Protein AF-A0A5K1K8L3-F1 (afdb_monomer_lite)

Secondary structure (DSSP, 8-state):
------SHHHHHHHHHTTHHHHSGGGGSPPPTT-EEEEEEE--TT-SS-EEEEEEE-TTT--S-EEE-BTTBSSEEHHHHHHHHGGG---SHHHHHHHTT-SSTTTGGGG--

Sequence (112 aa):
MLNEISYKPFISFFNVTQAAASQPLLGGIVDYASAVAIELHSSRNASEPTVNVRFKNGTTDRTFHDVQIFGQRSLPLSQFISELAPIAVNSTQQWCTVCNQMSLRGCSVFQQ

Structure (mmCIF, N/CA/C/O backbone):
data_AF-A0A5K1K8L3-F1
#
_entry.id   AF-A0A5K1K8L3-F1
#
loop_
_atom_site.group_PDB
_atom_site.id
_atom_site.type_symbol
_atom_site.label_atom_id
_atom_site.label_alt_id
_atom_site.label_comp_id
_atom_site.label_asym_id
_atom_site.label_entity_id
_atom_site.label_seq_id
_atom_site.pdbx_PDB_ins_code
_atom_site.Cartn_x
_atom_site.Cartn_y
_atom_site.Cartn_z
_atom_site.occupancy
_atom_site.B_iso_or_equiv
_atom_site.auth_seq_id
_atom_site.auth_comp_id
_atom_site.auth_asym_id
_atom_site.auth_atom_id
_atom_site.pdbx_PDB_model_num
ATOM 1 N N . MET A 1 1 ? 4.769 17.510 -8.383 1.00 32.47 1 MET A N 1
ATOM 2 C CA . MET A 1 1 ? 5.912 16.593 -8.566 1.00 32.47 1 MET A CA 1
ATOM 3 C C . MET A 1 1 ? 5.340 15.200 -8.786 1.00 32.47 1 MET A C 1
ATOM 5 O O . MET A 1 1 ? 4.921 14.572 -7.825 1.00 32.47 1 MET A O 1
ATOM 9 N N . LEU A 1 2 ? 5.212 14.766 -10.042 1.00 36.53 2 LEU A N 1
ATOM 10 C CA . LEU A 1 2 ? 4.966 13.358 -10.362 1.00 36.53 2 LEU A CA 1
ATOM 11 C C . LEU A 1 2 ? 6.334 12.680 -10.290 1.00 36.53 2 LEU A C 1
ATOM 13 O O . LEU A 1 2 ? 7.114 12.774 -11.230 1.00 36.53 2 LEU A O 1
ATOM 17 N N . ASN A 1 3 ? 6.673 12.096 -9.142 1.00 48.81 3 ASN A N 1
ATOM 18 C CA . ASN A 1 3 ? 7.764 11.130 -9.118 1.00 48.81 3 ASN A CA 1
ATOM 19 C C . ASN A 1 3 ? 7.253 9.923 -9.903 1.00 48.81 3 ASN A C 1
ATOM 21 O O . ASN A 1 3 ? 6.235 9.354 -9.514 1.00 48.81 3 ASN A O 1
ATOM 25 N N . GLU A 1 4 ? 7.895 9.573 -11.017 1.00 51.06 4 GLU A N 1
ATOM 26 C CA . GLU A 1 4 ? 7.635 8.309 -11.705 1.00 51.06 4 GLU A CA 1
ATOM 27 C C . GLU A 1 4 ? 7.924 7.180 -10.715 1.00 51.06 4 GLU A C 1
ATOM 29 O O . GLU A 1 4 ? 9.071 6.810 -10.454 1.00 51.06 4 GLU A O 1
ATOM 34 N N . ILE A 1 5 ? 6.870 6.691 -10.066 1.00 58.88 5 ILE A N 1
ATOM 35 C CA . ILE A 1 5 ? 6.981 5.591 -9.128 1.00 58.88 5 ILE A CA 1
ATOM 36 C C . ILE A 1 5 ? 7.281 4.367 -9.988 1.00 58.88 5 ILE A C 1
ATOM 38 O O . ILE A 1 5 ? 6.470 3.958 -10.816 1.00 58.88 5 ILE A O 1
ATOM 42 N N . SER A 1 6 ? 8.478 3.802 -9.817 1.00 74.56 6 SER A N 1
ATOM 43 C CA . SER A 1 6 ? 8.807 2.473 -10.336 1.00 74.56 6 SER A CA 1
ATOM 44 C C . SER A 1 6 ? 7.691 1.482 -9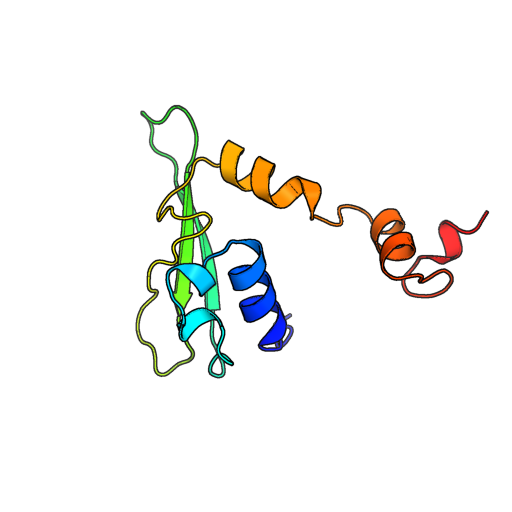.960 1.00 74.56 6 SER A C 1
ATOM 46 O O . SER A 1 6 ? 6.998 1.668 -8.968 1.00 74.56 6 SER A O 1
ATOM 48 N N . TYR A 1 7 ? 7.529 0.377 -10.684 1.00 86.94 7 TYR A N 1
ATOM 49 C CA . TYR A 1 7 ? 6.556 -0.664 -10.316 1.00 86.94 7 TYR A CA 1
ATOM 50 C C . TYR A 1 7 ? 6.788 -1.247 -8.900 1.00 86.94 7 TYR A C 1
ATOM 52 O O . TYR A 1 7 ? 5.891 -1.841 -8.310 1.00 86.94 7 TYR A O 1
ATOM 60 N N . LYS A 1 8 ? 7.993 -1.072 -8.338 1.00 90.56 8 LYS A N 1
ATOM 61 C CA . LYS A 1 8 ? 8.429 -1.662 -7.063 1.00 90.56 8 LYS A CA 1
ATOM 62 C C . LYS A 1 8 ? 7.512 -1.314 -5.878 1.00 90.56 8 LYS A C 1
ATOM 64 O O . LYS A 1 8 ? 7.062 -2.254 -5.236 1.00 90.56 8 LYS A O 1
ATOM 69 N N . PRO A 1 9 ? 7.173 -0.041 -5.586 1.00 91.75 9 PRO A N 1
ATOM 70 C CA . PRO A 1 9 ? 6.193 0.289 -4.550 1.00 91.75 9 PRO A CA 1
ATOM 71 C C . PRO A 1 9 ? 4.846 -0.426 -4.650 1.00 91.75 9 PRO A C 1
ATOM 73 O O . PRO A 1 9 ? 4.315 -0.792 -3.608 1.00 91.75 9 PRO A O 1
ATOM 76 N N . PHE A 1 10 ? 4.322 -0.683 -5.854 1.00 93.31 10 PHE A N 1
ATOM 77 C CA . PHE A 1 10 ? 3.088 -1.461 -6.014 1.00 93.31 10 PHE A CA 1
ATOM 78 C C . PHE A 1 10 ? 3.283 -2.891 -5.507 1.00 93.31 10 PHE A C 1
ATOM 80 O O . PHE A 1 10 ? 2.574 -3.323 -4.603 1.00 93.31 10 PHE A O 1
ATOM 87 N N . ILE A 1 11 ? 4.302 -3.588 -6.022 1.00 92.31 11 ILE A N 1
ATOM 88 C CA . ILE A 1 11 ? 4.617 -4.970 -5.628 1.00 92.31 11 ILE A CA 1
ATOM 89 C C . ILE A 1 11 ? 4.905 -5.053 -4.125 1.00 92.31 11 ILE A C 1
ATOM 91 O O . ILE A 1 11 ? 4.359 -5.913 -3.437 1.00 92.31 11 ILE A O 1
ATOM 95 N N . SER A 1 12 ? 5.727 -4.142 -3.595 1.00 93.38 12 SER A N 1
ATOM 96 C CA . SER A 1 12 ? 6.042 -4.091 -2.167 1.00 93.38 12 SER A CA 1
ATOM 97 C C . SER A 1 12 ? 4.784 -3.904 -1.327 1.00 93.38 12 SER A C 1
ATOM 99 O O . SER A 1 12 ? 4.579 -4.662 -0.383 1.00 93.38 12 SER A O 1
ATOM 101 N N . PHE A 1 13 ? 3.927 -2.941 -1.680 1.00 95.25 13 PHE A N 1
ATOM 102 C CA . PHE A 1 13 ? 2.683 -2.677 -0.961 1.00 95.25 13 PHE A CA 1
ATOM 103 C C . PHE A 1 13 ? 1.733 -3.882 -1.002 1.00 95.25 13 PHE A C 1
ATOM 105 O O . PHE A 1 13 ? 1.235 -4.307 0.040 1.00 95.25 13 PHE A O 1
ATOM 112 N N . PHE A 1 14 ? 1.521 -4.486 -2.174 1.00 96.25 14 PHE A N 1
ATOM 113 C CA . PHE A 1 14 ? 0.648 -5.654 -2.314 1.00 96.25 14 PHE A CA 1
ATOM 114 C C . PHE A 1 14 ? 1.186 -6.898 -1.604 1.00 96.25 14 PHE A C 1
ATOM 116 O O . PHE A 1 14 ? 0.399 -7.736 -1.167 1.00 96.25 14 PHE A O 1
ATOM 123 N N . ASN A 1 15 ? 2.504 -7.016 -1.452 1.00 94.81 15 ASN A N 1
ATOM 124 C CA . ASN A 1 15 ? 3.106 -8.108 -0.700 1.00 94.81 15 ASN A CA 1
ATOM 125 C C . ASN A 1 15 ? 2.945 -7.913 0.816 1.00 94.81 15 ASN A C 1
ATOM 127 O O . ASN A 1 15 ? 2.448 -8.808 1.495 1.00 94.81 15 ASN A O 1
ATOM 131 N N . VAL A 1 16 ? 3.292 -6.736 1.356 1.00 95.31 16 VAL A N 1
ATOM 132 C CA . VAL A 1 16 ? 3.187 -6.488 2.812 1.00 95.31 16 VAL A CA 1
ATOM 133 C C . VAL A 1 16 ? 1.741 -6.474 3.307 1.00 95.31 16 VAL A C 1
ATOM 135 O O . VAL A 1 16 ? 1.481 -6.834 4.448 1.00 95.31 16 VAL A O 1
ATOM 138 N N . THR A 1 17 ? 0.791 -6.117 2.440 1.00 96.62 17 THR A N 1
ATOM 139 C CA . THR A 1 17 ? -0.649 -6.177 2.738 1.00 96.62 17 THR A CA 1
ATOM 140 C C . THR A 1 17 ? -1.281 -7.540 2.455 1.00 96.62 17 THR A C 1
ATOM 142 O O . THR A 1 17 ? -2.490 -7.698 2.608 1.00 96.62 17 THR A O 1
ATOM 145 N N . GLN A 1 18 ? -0.493 -8.528 2.014 1.00 95.62 18 GLN A N 1
ATOM 146 C CA . GLN A 1 18 ? -0.957 -9.857 1.593 1.00 95.62 18 GLN A CA 1
ATOM 147 C C . GLN A 1 18 ? -1.993 -9.842 0.450 1.00 95.62 18 GLN A C 1
ATOM 149 O O . GLN A 1 18 ? -2.628 -10.857 0.159 1.00 95.62 18 GLN A O 1
ATOM 154 N N . ALA A 1 19 ? -2.146 -8.721 -0.255 1.00 96.06 19 ALA A N 1
ATOM 155 C CA . ALA A 1 19 ? -3.072 -8.604 -1.373 1.00 96.06 19 ALA A CA 1
ATOM 156 C C . ALA A 1 19 ? -2.712 -9.558 -2.516 1.00 96.06 19 ALA A C 1
ATOM 158 O O . ALA A 1 19 ? -3.586 -10.223 -3.072 1.00 96.06 19 ALA A O 1
ATOM 159 N N . ALA A 1 20 ? -1.417 -9.713 -2.806 1.00 93.81 20 ALA A N 1
ATOM 160 C CA . ALA A 1 20 ? -0.944 -10.645 -3.828 1.00 93.81 20 ALA A CA 1
ATOM 161 C C . ALA A 1 20 ? -1.247 -12.122 -3.496 1.00 93.81 20 ALA A C 1
ATOM 163 O O . ALA A 1 20 ? -1.311 -12.942 -4.408 1.00 93.81 20 ALA A O 1
ATOM 164 N N . ALA A 1 21 ? -1.484 -12.471 -2.224 1.00 90.56 21 ALA A N 1
ATOM 165 C CA . ALA A 1 21 ? -1.854 -13.834 -1.838 1.00 90.56 21 ALA A CA 1
ATOM 166 C C . ALA A 1 21 ? -3.292 -14.186 -2.258 1.00 90.56 21 ALA A C 1
ATOM 168 O O . ALA A 1 21 ? -3.557 -15.310 -2.678 1.00 90.56 21 ALA A O 1
ATOM 169 N N . SER A 1 22 ? -4.214 -13.220 -2.176 1.00 87.12 22 SER A N 1
ATOM 170 C CA . SER A 1 22 ? -5.620 -13.403 -2.573 1.00 87.12 22 SER A CA 1
ATOM 171 C C . SER A 1 22 ? -5.897 -13.016 -4.031 1.00 87.12 22 SER A C 1
ATOM 173 O O . SER A 1 22 ? -6.847 -13.513 -4.636 1.00 87.12 22 SER A O 1
ATOM 175 N N . GLN A 1 23 ? -5.061 -12.152 -4.615 1.00 91.38 23 GLN A N 1
ATOM 176 C CA . GLN A 1 23 ? -5.172 -11.650 -5.986 1.00 91.38 23 GLN A CA 1
ATOM 177 C C . GLN A 1 23 ? -3.807 -11.766 -6.696 1.00 91.38 23 GLN A C 1
ATOM 179 O O . GLN A 1 23 ? -3.088 -10.770 -6.806 1.00 91.38 23 GLN A O 1
ATOM 184 N N . PRO A 1 24 ? -3.435 -12.957 -7.213 1.00 89.00 24 PRO A N 1
ATOM 185 C CA . PRO A 1 24 ? -2.074 -13.251 -7.689 1.00 89.00 24 PRO A CA 1
ATOM 186 C C . PRO A 1 24 ? -1.521 -12.305 -8.762 1.00 89.00 24 PRO A C 1
ATOM 188 O O . PRO A 1 24 ? -0.316 -12.073 -8.821 1.00 89.00 24 PRO A O 1
ATOM 191 N N . LEU A 1 25 ? -2.389 -11.710 -9.589 1.00 89.75 25 LEU A N 1
ATOM 192 C CA . LEU A 1 25 ? -1.984 -10.748 -10.622 1.00 89.75 25 LEU A CA 1
ATOM 193 C C . LEU A 1 25 ? -1.346 -9.472 -10.043 1.00 89.75 25 LEU A C 1
ATOM 195 O O . LEU A 1 25 ? -0.563 -8.824 -10.733 1.00 89.75 25 LEU A O 1
ATOM 199 N N . LEU A 1 26 ? -1.611 -9.140 -8.775 1.00 92.06 26 LEU A N 1
ATOM 200 C CA . LEU A 1 26 ? -0.993 -7.998 -8.091 1.00 92.06 26 LEU A CA 1
ATOM 201 C C . LEU A 1 26 ? 0.508 -8.197 -7.813 1.00 92.06 26 LEU A C 1
ATOM 203 O O . LEU A 1 26 ? 1.200 -7.234 -7.499 1.00 92.06 26 LEU A O 1
ATOM 207 N N . GLY A 1 27 ? 1.038 -9.417 -7.947 1.00 90.19 27 GLY A N 1
ATOM 208 C CA . GLY A 1 27 ? 2.482 -9.674 -7.876 1.00 90.19 27 GLY A CA 1
ATOM 209 C C . GLY A 1 27 ? 3.254 -9.310 -9.154 1.00 90.19 27 GLY A C 1
ATOM 210 O O . GLY A 1 27 ? 4.481 -9.405 -9.170 1.00 90.19 27 GLY A O 1
ATOM 211 N N . GLY A 1 28 ? 2.555 -8.935 -10.230 1.00 90.62 28 GLY A N 1
ATOM 212 C CA . GLY A 1 28 ? 3.149 -8.614 -11.527 1.00 90.62 28 GLY A CA 1
ATOM 213 C C . GLY A 1 28 ? 3.730 -7.200 -11.630 1.00 90.62 28 GLY A C 1
ATOM 214 O O . GLY A 1 28 ? 3.505 -6.332 -10.787 1.00 90.62 28 GLY A O 1
ATOM 215 N N . ILE A 1 29 ? 4.472 -6.955 -12.715 1.00 92.62 29 ILE A N 1
ATOM 216 C CA . ILE A 1 29 ? 4.875 -5.599 -13.106 1.00 92.62 29 ILE A CA 1
ATOM 217 C C . ILE A 1 29 ? 3.633 -4.867 -13.616 1.00 92.62 29 ILE A C 1
ATOM 219 O O . ILE A 1 29 ? 2.942 -5.365 -14.500 1.00 92.62 29 ILE A O 1
ATOM 223 N N . VAL A 1 30 ? 3.367 -3.691 -13.051 1.00 92.75 30 VAL A N 1
ATOM 224 C CA . VAL A 1 30 ? 2.219 -2.861 -13.424 1.00 92.75 30 VAL A CA 1
ATOM 225 C C . VAL A 1 30 ? 2.470 -2.103 -14.727 1.00 92.75 30 VAL A C 1
ATOM 227 O O . VAL A 1 30 ? 3.609 -1.743 -15.042 1.00 92.75 30 VAL A O 1
ATOM 230 N N . ASP A 1 31 ? 1.395 -1.803 -15.449 1.00 93.06 31 ASP A N 1
ATOM 231 C CA . ASP A 1 31 ? 1.449 -1.010 -16.673 1.00 93.06 31 ASP A CA 1
ATOM 232 C C . ASP A 1 31 ? 1.763 0.462 -16.368 1.00 93.06 31 ASP A C 1
ATOM 234 O O . ASP A 1 31 ? 1.512 0.979 -15.270 1.00 93.06 31 ASP A O 1
ATOM 238 N N . TYR A 1 32 ? 2.307 1.175 -17.356 1.00 89.88 32 TYR A N 1
ATOM 239 C CA . TYR A 1 32 ? 2.566 2.608 -17.226 1.00 89.88 32 TYR A CA 1
ATOM 240 C C . TYR A 1 32 ? 1.273 3.376 -16.912 1.00 89.88 32 TYR A C 1
ATOM 242 O O . TYR A 1 32 ? 0.224 3.100 -17.492 1.00 89.88 32 TYR A O 1
ATOM 250 N N . ALA A 1 33 ? 1.371 4.372 -16.024 1.00 90.69 33 ALA A N 1
ATOM 251 C CA . ALA A 1 33 ? 0.248 5.150 -15.489 1.00 90.69 33 ALA A CA 1
ATOM 252 C C . ALA A 1 33 ? -0.747 4.348 -14.623 1.00 90.69 33 ALA A C 1
ATOM 254 O O . ALA A 1 33 ? -1.926 4.700 -14.520 1.00 90.69 33 ALA A O 1
ATOM 255 N N . SER A 1 34 ? -0.264 3.288 -13.972 1.00 93.75 34 SER A N 1
ATOM 256 C CA . SER A 1 34 ? -0.999 2.608 -12.905 1.00 93.75 34 SER A CA 1
ATOM 257 C C . SER A 1 34 ? -1.176 3.477 -11.665 1.00 93.75 34 SER A C 1
ATOM 259 O O . SER A 1 34 ? -0.353 4.345 -11.369 1.00 93.75 34 SER A O 1
ATOM 261 N N . ALA A 1 35 ? -2.247 3.221 -10.918 1.00 94.50 35 ALA A N 1
ATOM 262 C CA . ALA A 1 35 ? -2.577 3.966 -9.710 1.00 94.50 35 ALA A CA 1
ATOM 263 C C . ALA A 1 35 ? -3.156 3.052 -8.628 1.00 94.50 35 ALA A C 1
ATOM 265 O O . ALA A 1 35 ? -4.014 2.216 -8.906 1.00 94.50 35 ALA A O 1
ATOM 266 N N . VAL A 1 36 ? -2.718 3.263 -7.385 1.00 95.50 36 VAL A N 1
ATOM 267 C CA . VAL A 1 36 ? -3.374 2.747 -6.179 1.00 95.50 36 VAL A CA 1
ATOM 268 C C . VAL A 1 36 ? -4.057 3.914 -5.479 1.00 95.50 36 VAL A C 1
ATOM 270 O O . VAL A 1 36 ? -3.432 4.949 -5.250 1.00 95.50 36 VAL A O 1
ATOM 273 N N . ALA A 1 37 ? -5.328 3.740 -5.140 1.00 96.62 37 ALA A N 1
ATOM 274 C CA . ALA A 1 37 ? -6.087 4.643 -4.293 1.00 96.62 37 ALA A CA 1
ATOM 275 C C . ALA A 1 37 ? -6.274 3.987 -2.921 1.00 96.62 37 ALA A C 1
ATOM 277 O O . ALA A 1 37 ? -6.756 2.860 -2.836 1.00 96.62 37 ALA A O 1
ATOM 278 N N . ILE A 1 38 ? -5.881 4.689 -1.860 1.00 96.94 38 ILE A N 1
ATOM 279 C CA . ILE A 1 38 ? -6.180 4.317 -0.474 1.00 96.94 38 ILE A CA 1
ATOM 280 C C . ILE A 1 38 ? -7.251 5.298 -0.007 1.00 96.94 38 ILE A C 1
ATOM 282 O O . ILE A 1 38 ? -6.988 6.489 0.149 1.00 96.94 38 ILE A O 1
ATOM 286 N N . GLU A 1 39 ? -8.474 4.809 0.129 1.00 97.62 39 GLU A N 1
ATOM 287 C CA . GLU A 1 39 ? -9.670 5.612 0.352 1.00 97.62 39 GLU A CA 1
ATOM 288 C C . GLU A 1 39 ? -10.131 5.463 1.799 1.00 97.62 39 GLU A C 1
ATOM 290 O O . GLU A 1 39 ? -10.288 4.348 2.291 1.00 97.62 39 GLU A O 1
ATOM 295 N N . LEU A 1 40 ? -10.370 6.587 2.474 1.00 96.81 40 LEU A N 1
ATOM 296 C CA . LEU A 1 40 ? -10.941 6.613 3.815 1.00 96.81 40 LEU A CA 1
ATOM 297 C C . LEU A 1 40 ? -12.439 6.900 3.719 1.00 96.81 40 LEU A C 1
ATOM 299 O O . LEU A 1 40 ? -12.846 7.959 3.241 1.00 96.81 40 LEU A O 1
ATOM 303 N N . HIS A 1 41 ? -13.252 5.975 4.211 1.00 95.06 41 HIS A N 1
ATOM 304 C CA . HIS A 1 41 ? -14.705 6.075 4.222 1.00 95.06 41 HIS A CA 1
ATOM 305 C C . HIS A 1 41 ? -15.193 6.281 5.653 1.00 95.06 41 HIS A C 1
ATOM 307 O O . HIS A 1 41 ? -14.756 5.605 6.579 1.00 95.06 41 HIS A O 1
ATOM 313 N N . SER A 1 42 ? -16.113 7.222 5.847 1.00 92.88 42 SER A N 1
ATOM 314 C CA . SER A 1 42 ? -16.758 7.459 7.138 1.00 92.88 42 SER A CA 1
ATOM 315 C C . SER A 1 42 ? -18.262 7.594 6.944 1.00 92.88 42 SER A C 1
ATOM 317 O O . SER A 1 42 ? -18.727 8.174 5.962 1.00 92.88 42 SER A O 1
ATOM 319 N N . SER A 1 43 ? -19.028 7.046 7.881 1.00 87.69 43 SER A N 1
ATOM 320 C CA . SER A 1 43 ? -20.487 7.116 7.904 1.00 87.69 43 SER A CA 1
ATOM 321 C C . SER A 1 43 ? -20.936 7.667 9.248 1.00 87.69 43 SER A C 1
ATOM 323 O O . SER A 1 43 ? -20.335 7.361 10.274 1.00 87.69 43 SER A O 1
ATOM 325 N N . ARG A 1 44 ? -22.030 8.440 9.263 1.00 85.00 44 ARG A N 1
ATOM 326 C CA . ARG A 1 44 ? -22.570 9.057 10.491 1.00 85.00 44 ARG A CA 1
ATOM 327 C C . ARG A 1 44 ? -22.871 8.046 11.604 1.00 85.00 44 ARG A C 1
ATOM 329 O O . ARG A 1 44 ? -22.879 8.432 12.763 1.00 85.00 44 ARG A O 1
ATOM 336 N N . ASN A 1 45 ? -23.110 6.784 11.243 1.00 85.94 45 ASN A N 1
ATOM 337 C CA . ASN A 1 45 ? -23.469 5.712 12.172 1.00 85.94 45 ASN A CA 1
ATOM 338 C C . ASN A 1 45 ? -22.321 4.720 12.433 1.00 85.94 45 ASN A C 1
ATOM 340 O O . ASN A 1 45 ? -22.529 3.741 13.145 1.00 85.94 45 ASN A O 1
ATOM 344 N N . ALA A 1 46 ? -21.145 4.911 11.826 1.00 87.31 46 ALA A N 1
ATOM 345 C CA . ALA A 1 46 ? -20.010 4.015 12.024 1.00 87.31 46 ALA A CA 1
ATOM 346 C C . ALA A 1 46 ? -19.241 4.393 13.298 1.00 87.31 46 ALA A C 1
ATOM 348 O O . ALA A 1 46 ? -19.031 5.573 13.574 1.00 87.31 46 ALA A O 1
ATOM 349 N N . SER A 1 47 ? -18.804 3.389 14.062 1.00 91.81 47 SER A N 1
ATOM 350 C CA . SER A 1 47 ? -17.979 3.579 15.263 1.00 91.81 47 SER A CA 1
ATOM 351 C C . SER A 1 47 ? -16.570 4.080 14.941 1.00 91.81 47 SER A C 1
ATOM 353 O O . SER A 1 47 ? -15.960 4.761 15.760 1.00 91.81 47 SER A O 1
ATOM 355 N N . GLU A 1 48 ? -16.061 3.762 13.751 1.00 95.62 48 GLU A N 1
ATOM 356 C CA . GLU A 1 48 ? -14.804 4.278 13.217 1.00 95.62 48 GLU A CA 1
ATOM 357 C C . GLU A 1 48 ? -14.826 4.310 11.676 1.00 95.62 48 GLU A C 1
ATOM 359 O O . GLU A 1 48 ? -15.638 3.610 11.060 1.00 95.62 48 GLU A O 1
ATOM 364 N N . PRO A 1 49 ? -13.956 5.114 11.034 1.00 96.88 49 PRO A N 1
ATOM 365 C CA . PRO A 1 49 ? -13.764 5.074 9.589 1.00 96.88 49 PRO A CA 1
ATOM 366 C C . PRO A 1 49 ? -13.205 3.731 9.107 1.00 96.88 49 PRO A C 1
ATOM 368 O O . PRO A 1 49 ? -12.452 3.065 9.820 1.00 96.88 49 PRO A O 1
ATOM 371 N N . THR A 1 50 ? -13.492 3.383 7.857 1.00 97.44 50 THR A N 1
ATOM 372 C CA . THR A 1 50 ? -12.910 2.221 7.179 1.00 97.44 50 THR A CA 1
ATOM 373 C C . THR A 1 50 ? -11.985 2.647 6.050 1.00 97.44 50 THR A C 1
ATOM 375 O O . THR A 1 50 ? -12.157 3.711 5.456 1.00 97.44 50 THR A O 1
ATOM 378 N N . VAL A 1 51 ? -11.010 1.805 5.730 1.00 98.00 51 VAL A N 1
ATOM 379 C CA . VAL A 1 51 ? -10.086 1.994 4.615 1.00 98.00 51 VAL A CA 1
ATOM 380 C C . VAL A 1 51 ? -10.427 1.006 3.502 1.00 98.00 51 VAL A C 1
ATOM 382 O O . VAL A 1 51 ? -10.662 -0.175 3.745 1.00 98.00 51 VAL A O 1
ATOM 385 N N . ASN A 1 52 ? -10.430 1.482 2.264 1.00 96.94 52 ASN A N 1
ATOM 386 C CA . ASN A 1 52 ? -10.557 0.659 1.069 1.00 96.94 52 ASN A CA 1
ATOM 387 C C . ASN A 1 52 ? -9.345 0.905 0.175 1.00 96.94 52 ASN A C 1
ATOM 389 O O . ASN A 1 52 ? -8.896 2.040 0.023 1.00 96.94 52 ASN A O 1
ATOM 393 N N . VAL A 1 53 ? -8.819 -0.153 -0.437 1.00 97.62 53 VAL A N 1
ATOM 394 C CA . VAL A 1 53 ? -7.742 -0.034 -1.423 1.00 97.62 53 VAL A CA 1
ATOM 395 C C . VAL A 1 53 ? -8.300 -0.366 -2.791 1.00 97.62 53 VAL A C 1
ATOM 397 O O . VAL A 1 53 ? -8.967 -1.387 -2.969 1.00 97.62 53 VAL A O 1
ATOM 400 N N . ARG A 1 54 ? -8.009 0.488 -3.771 1.00 97.25 54 ARG A N 1
ATOM 401 C CA . ARG A 1 54 ? -8.368 0.253 -5.166 1.00 97.25 54 ARG A CA 1
ATOM 402 C C . ARG A 1 54 ? -7.156 0.369 -6.070 1.00 97.25 54 ARG A C 1
ATOM 404 O O . ARG A 1 54 ? -6.264 1.175 -5.819 1.00 97.25 54 ARG A O 1
ATOM 411 N N . PHE A 1 55 ? -7.130 -0.417 -7.136 1.00 96.56 55 PHE A N 1
ATOM 412 C CA . PHE A 1 5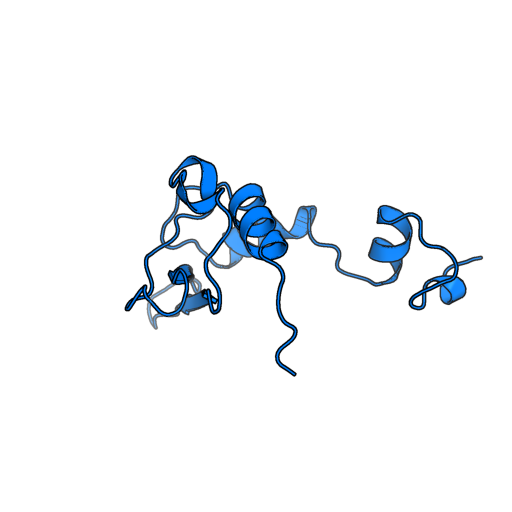5 ? -6.032 -0.447 -8.095 1.00 96.56 55 PHE A CA 1
ATOM 413 C C . PHE A 1 55 ? -6.552 -0.304 -9.523 1.00 96.56 55 PHE A C 1
ATOM 415 O O . PHE A 1 55 ? -7.578 -0.881 -9.875 1.00 96.56 55 PHE A O 1
ATOM 422 N N . LYS A 1 56 ? -5.836 0.473 -10.333 1.00 96.12 56 LYS A N 1
ATOM 423 C CA . LYS A 1 56 ? -6.050 0.607 -11.774 1.00 96.12 56 LYS A CA 1
ATOM 424 C C . LYS A 1 56 ? -4.727 0.342 -12.482 1.00 96.12 56 LYS A C 1
ATOM 426 O O . LYS A 1 56 ? -3.755 1.060 -12.219 1.00 96.12 56 LYS A O 1
ATOM 431 N N . ASN A 1 57 ? -4.693 -0.658 -13.359 1.00 94.88 57 ASN A N 1
ATOM 432 C CA . ASN A 1 57 ? -3.467 -1.077 -14.039 1.00 94.88 57 ASN A CA 1
ATOM 433 C C . ASN A 1 57 ? -3.290 -0.346 -15.381 1.00 94.88 57 ASN A C 1
ATOM 435 O O . ASN A 1 57 ? -3.743 -0.793 -16.432 1.00 94.88 57 ASN A O 1
ATOM 439 N N . GLY A 1 58 ? -2.642 0.811 -15.330 1.00 93.19 58 GLY A N 1
ATOM 440 C CA . GLY A 1 58 ? -2.324 1.629 -16.491 1.00 93.19 58 GLY A CA 1
ATOM 441 C C . GLY A 1 58 ? -3.500 2.393 -17.098 1.00 93.19 58 GLY A C 1
ATOM 442 O O . GLY A 1 58 ? -4.571 2.550 -16.509 1.00 93.19 58 GLY A O 1
ATOM 443 N N . THR A 1 59 ? -3.274 2.937 -18.292 1.00 92.81 59 THR A N 1
ATOM 444 C CA . THR A 1 59 ? -4.270 3.722 -19.045 1.00 92.81 59 THR A CA 1
ATOM 445 C C . THR A 1 59 ? -5.291 2.866 -19.790 1.00 92.81 59 THR A C 1
ATOM 447 O O . THR A 1 59 ? -6.376 3.356 -20.106 1.00 92.81 59 THR A O 1
ATOM 450 N N . THR A 1 60 ? -4.961 1.607 -20.080 1.00 94.75 60 THR A N 1
ATOM 451 C CA . THR A 1 60 ? -5.852 0.641 -20.740 1.00 94.75 60 THR A CA 1
ATOM 452 C C . THR A 1 60 ? -6.924 0.105 -19.800 1.00 94.75 60 THR A C 1
ATOM 454 O O . THR A 1 60 ? -8.025 -0.215 -20.252 1.00 94.75 60 THR A O 1
ATOM 457 N N . ASP A 1 61 ? -6.635 0.058 -18.499 1.00 95.56 61 ASP A N 1
ATOM 458 C CA . ASP A 1 61 ? -7.624 -0.226 -17.470 1.00 95.56 61 ASP A CA 1
ATOM 459 C C . ASP A 1 61 ? -8.481 1.018 -17.199 1.00 95.56 61 ASP A C 1
ATOM 461 O O . ASP A 1 61 ? -7.998 2.086 -16.809 1.00 95.56 61 ASP A O 1
ATOM 465 N N . ARG A 1 62 ? -9.783 0.898 -17.460 1.00 95.62 62 ARG A N 1
ATOM 466 C CA . ARG A 1 62 ? -10.715 2.035 -17.437 1.00 95.62 62 ARG A CA 1
ATOM 467 C C . ARG A 1 62 ? -11.268 2.327 -16.049 1.00 95.62 62 ARG A C 1
ATOM 469 O O . ARG A 1 62 ? -11.865 3.385 -15.856 1.00 95.62 62 ARG A O 1
ATOM 476 N N . THR A 1 63 ? -11.106 1.411 -15.101 1.00 96.75 63 THR A N 1
ATOM 477 C CA . THR A 1 63 ? -11.785 1.475 -13.805 1.00 96.75 63 THR A CA 1
ATOM 478 C C . THR A 1 63 ? -10.855 1.082 -12.675 1.00 96.75 63 THR A C 1
ATOM 480 O O . THR A 1 63 ? -9.955 0.278 -12.852 1.00 96.75 63 THR A O 1
ATOM 483 N N . PHE A 1 64 ? -11.107 1.620 -11.487 1.00 96.94 64 PHE A N 1
ATOM 484 C CA . PHE A 1 64 ? -10.484 1.116 -10.272 1.00 96.94 64 PHE A CA 1
ATOM 485 C C . PHE A 1 64 ? -11.175 -0.172 -9.816 1.00 96.94 64 PHE A C 1
ATOM 487 O O . PHE A 1 64 ? -12.404 -0.215 -9.713 1.00 96.94 64 PHE A O 1
ATOM 494 N N . HIS A 1 65 ? -10.374 -1.189 -9.513 1.00 96.06 65 HIS A N 1
ATOM 495 C CA . HIS A 1 65 ? -10.806 -2.487 -8.994 1.00 96.06 65 HIS A CA 1
ATOM 496 C C . HIS A 1 65 ? -10.476 -2.601 -7.513 1.00 96.06 65 HIS A C 1
ATOM 498 O O . HIS A 1 65 ? -9.469 -2.061 -7.056 1.00 96.06 65 HIS A O 1
ATOM 504 N N . ASP A 1 66 ? -11.305 -3.321 -6.764 1.00 96.06 66 ASP A N 1
ATOM 505 C CA . ASP A 1 66 ? -11.090 -3.502 -5.330 1.00 96.06 66 ASP A CA 1
ATOM 506 C C . ASP A 1 66 ? -9.888 -4.417 -5.066 1.00 96.06 66 ASP A C 1
ATOM 508 O O . ASP A 1 66 ? -9.739 -5.486 -5.671 1.00 96.06 66 ASP A O 1
ATOM 512 N N . VAL A 1 67 ? -9.052 -4.006 -4.118 1.00 97.06 67 VAL A N 1
ATOM 513 C CA . VAL A 1 67 ? -7.924 -4.786 -3.615 1.00 97.06 67 VAL A CA 1
ATOM 514 C C . VAL A 1 67 ? -8.237 -5.230 -2.195 1.00 97.06 67 VAL A C 1
ATOM 516 O O . VAL A 1 67 ? -8.518 -4.412 -1.320 1.00 97.06 67 VAL A O 1
ATOM 519 N N . GLN A 1 68 ? -8.185 -6.537 -1.969 1.00 96.50 68 GLN A N 1
ATOM 520 C CA . GLN A 1 68 ? -8.309 -7.127 -0.648 1.00 96.50 68 GLN A CA 1
ATOM 521 C C . GLN A 1 68 ? -6.961 -7.047 0.055 1.00 96.50 68 GLN A C 1
ATOM 523 O O . GLN A 1 68 ? -6.025 -7.753 -0.309 1.00 96.50 68 GLN A O 1
ATOM 528 N N . ILE A 1 69 ? -6.872 -6.197 1.072 1.00 96.88 69 ILE A N 1
ATOM 529 C CA . ILE A 1 69 ? -5.701 -6.108 1.945 1.00 96.88 69 ILE A CA 1
ATOM 530 C C . ILE A 1 69 ? -6.013 -6.816 3.259 1.00 96.88 69 ILE A C 1
ATOM 532 O O . ILE A 1 69 ? -7.124 -6.710 3.774 1.00 96.88 69 ILE A O 1
ATOM 536 N N . PHE A 1 70 ? -5.068 -7.607 3.765 1.00 96.12 70 PHE A N 1
ATOM 537 C CA . PHE A 1 70 ? -5.250 -8.442 4.960 1.00 96.12 70 PHE A CA 1
ATOM 538 C C . PHE A 1 70 ? -6.517 -9.325 4.897 1.00 96.12 70 PHE A C 1
ATOM 540 O O . PHE A 1 70 ? -7.178 -9.578 5.902 1.00 96.12 70 PHE A O 1
ATOM 547 N N . GLY A 1 71 ? -6.888 -9.765 3.687 1.00 94.50 71 GLY A N 1
ATOM 548 C CA . GLY A 1 71 ? -8.082 -10.581 3.434 1.00 94.50 71 GLY A CA 1
ATOM 549 C C . GLY A 1 71 ? -9.419 -9.830 3.485 1.00 94.50 71 GLY A C 1
ATOM 550 O O . GLY A 1 71 ? -10.469 -10.469 3.471 1.00 94.50 71 GLY A O 1
ATOM 551 N N . GLN A 1 72 ? -9.414 -8.494 3.541 1.00 95.31 72 GLN A N 1
ATOM 552 C CA . GLN A 1 72 ? -10.619 -7.671 3.659 1.00 95.31 72 GLN A CA 1
ATOM 553 C C . GLN A 1 72 ? -10.704 -6.627 2.536 1.00 95.31 72 GLN A C 1
ATOM 555 O O . GLN A 1 72 ? -9.713 -6.006 2.1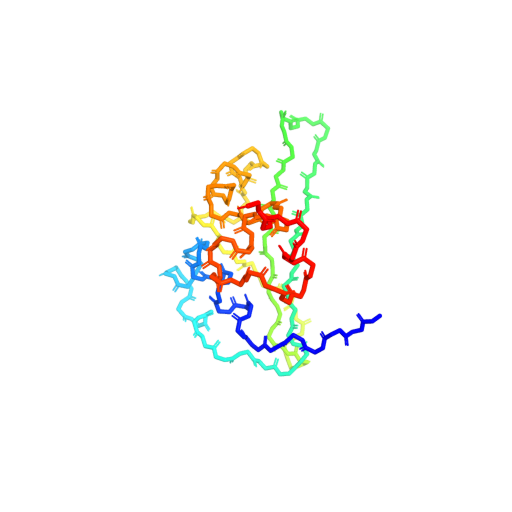61 1.00 95.31 72 GLN A O 1
ATOM 560 N N . ARG A 1 73 ? -11.912 -6.400 1.998 1.00 94.81 73 ARG A N 1
ATOM 561 C CA . ARG A 1 73 ? -12.169 -5.328 1.007 1.00 94.81 73 ARG A CA 1
ATOM 562 C C . ARG A 1 73 ? -12.282 -3.942 1.640 1.00 94.81 73 ARG A C 1
ATOM 564 O O . ARG A 1 73 ? -12.041 -2.941 0.973 1.00 94.81 73 ARG A O 1
ATOM 571 N N . SER A 1 74 ? -12.724 -3.910 2.891 1.00 95.56 74 SER A N 1
ATOM 572 C CA . SER A 1 74 ? -12.880 -2.726 3.723 1.00 95.56 74 SER A CA 1
ATOM 573 C C . SER A 1 74 ? -12.486 -3.133 5.132 1.00 95.56 74 SER A C 1
ATOM 575 O O . SER A 1 74 ? -13.058 -4.092 5.651 1.00 95.56 74 SER A O 1
ATOM 577 N N . LEU A 1 75 ? -11.494 -2.457 5.704 1.00 96.12 75 LEU A N 1
ATOM 578 C CA . LEU A 1 75 ? -10.995 -2.742 7.049 1.00 96.12 75 LEU A CA 1
ATOM 579 C C . LEU A 1 75 ? -11.103 -1.506 7.943 1.00 96.12 75 LEU A C 1
ATOM 581 O O . LEU A 1 75 ? -10.975 -0.386 7.439 1.00 96.12 75 LEU A O 1
ATOM 585 N N . PRO A 1 76 ? -11.311 -1.665 9.257 1.00 97.06 76 PRO A N 1
ATOM 586 C CA . PRO A 1 76 ? -11.305 -0.534 10.173 1.00 97.06 76 PRO A CA 1
ATOM 587 C C . PRO A 1 76 ? -9.968 0.220 10.144 1.00 97.06 76 PRO A C 1
ATOM 589 O O . PRO A 1 76 ? -8.902 -0.392 10.016 1.00 97.06 76 PRO A O 1
ATOM 592 N N . LEU A 1 77 ? -10.003 1.551 10.270 1.00 97.19 77 LEU A N 1
ATOM 593 C CA . LEU A 1 77 ? -8.790 2.378 10.246 1.00 97.19 77 LEU A CA 1
ATOM 594 C C . LEU A 1 77 ? -7.799 1.967 11.345 1.00 97.19 77 LEU A C 1
ATOM 596 O O . LEU A 1 77 ? -6.592 1.928 11.100 1.00 97.19 77 LEU A O 1
ATOM 600 N N . SER A 1 78 ? -8.300 1.635 12.536 1.00 97.50 78 SER A N 1
ATOM 601 C CA . SER A 1 78 ? -7.470 1.135 13.636 1.00 97.50 78 SER A CA 1
ATOM 602 C C . SER A 1 78 ? -6.703 -0.135 13.252 1.00 97.50 78 SER A C 1
ATOM 604 O O . SER A 1 78 ? -5.493 -0.207 13.480 1.00 97.50 78 SER A O 1
ATOM 606 N N . GLN A 1 79 ? -7.368 -1.090 12.591 1.00 97.50 79 GLN A N 1
ATOM 607 C CA . GLN A 1 79 ? -6.736 -2.308 12.090 1.00 97.50 79 GLN A CA 1
ATOM 608 C C . GLN A 1 79 ? -5.669 -1.977 11.040 1.00 97.50 79 GLN A C 1
ATOM 610 O O . GLN A 1 79 ? -4.529 -2.414 11.190 1.00 97.50 79 GLN A O 1
ATOM 615 N N . PHE A 1 80 ? -5.995 -1.150 10.036 1.00 97.25 80 PHE A N 1
ATOM 616 C CA . PHE A 1 80 ? -5.044 -0.726 8.997 1.00 97.25 80 PHE A CA 1
ATOM 617 C C . PHE A 1 80 ? -3.748 -0.154 9.590 1.00 97.25 80 PHE A C 1
ATOM 619 O O . PHE A 1 80 ? -2.651 -0.512 9.160 1.00 97.25 80 PHE A O 1
ATOM 626 N N . ILE A 1 81 ? -3.870 0.704 10.608 1.00 97.06 81 ILE A N 1
ATOM 627 C CA . ILE A 1 81 ? -2.719 1.274 11.313 1.00 97.06 81 ILE A CA 1
ATOM 628 C C . ILE A 1 81 ? -1.961 0.185 12.076 1.00 97.06 81 ILE A C 1
ATOM 630 O O . ILE A 1 81 ? -0.740 0.120 11.968 1.00 97.06 81 ILE A O 1
ATOM 634 N N . SER A 1 82 ? -2.656 -0.668 12.833 1.00 97.62 82 SER A N 1
ATOM 635 C CA . SER A 1 82 ? -2.011 -1.684 13.674 1.00 97.62 82 SER A CA 1
ATOM 636 C C . SER A 1 82 ? -1.218 -2.729 12.881 1.00 97.62 82 SER A C 1
ATOM 638 O O . SER A 1 82 ? -0.158 -3.149 13.338 1.00 97.62 82 SER A O 1
ATOM 640 N N . GLU A 1 83 ? -1.680 -3.089 11.681 1.00 97.19 83 GLU A N 1
ATOM 641 C CA . GLU A 1 83 ? -1.013 -4.059 10.802 1.00 97.19 83 GLU A CA 1
ATOM 642 C C . GLU A 1 83 ? 0.244 -3.464 10.140 1.00 97.19 83 GLU A C 1
ATOM 644 O O . GLU A 1 83 ? 1.242 -4.155 9.939 1.00 97.19 83 GLU A O 1
ATOM 649 N N . LEU A 1 84 ? 0.227 -2.166 9.808 1.00 96.25 84 LEU A N 1
ATOM 650 C CA . LEU A 1 84 ? 1.316 -1.510 9.070 1.00 96.25 84 LEU A CA 1
ATOM 651 C C . LEU A 1 84 ? 2.330 -0.787 9.964 1.00 96.25 84 LEU A C 1
ATOM 653 O O . LEU A 1 84 ? 3.498 -0.672 9.592 1.00 96.25 84 LEU A O 1
ATOM 657 N N . ALA A 1 85 ? 1.924 -0.306 11.140 1.00 95.94 85 ALA A N 1
ATOM 658 C CA . ALA A 1 85 ? 2.797 0.441 12.045 1.00 95.94 85 ALA A CA 1
ATOM 659 C C . ALA A 1 85 ? 4.090 -0.306 12.444 1.00 95.94 85 ALA A C 1
ATOM 661 O O . ALA A 1 85 ? 5.134 0.349 12.475 1.00 95.94 85 ALA A O 1
ATOM 662 N N . PRO A 1 86 ? 4.093 -1.636 12.693 1.00 94.44 86 PRO A N 1
ATOM 663 C CA . PRO A 1 86 ? 5.308 -2.365 13.073 1.00 94.44 86 PRO A CA 1
ATOM 664 C C . PRO A 1 86 ? 6.388 -2.405 11.986 1.00 94.44 86 PRO A C 1
ATOM 666 O O . PRO A 1 86 ? 7.568 -2.555 12.298 1.00 94.44 86 PRO A O 1
ATOM 669 N N . ILE A 1 87 ? 5.993 -2.283 10.716 1.00 93.94 87 ILE A N 1
ATOM 670 C CA . ILE A 1 87 ? 6.898 -2.318 9.557 1.00 93.94 87 ILE A CA 1
ATOM 671 C C . ILE A 1 87 ? 7.134 -0.929 8.952 1.00 93.94 87 ILE A C 1
ATOM 673 O O . ILE A 1 87 ? 7.895 -0.785 7.993 1.00 93.94 87 ILE A O 1
ATOM 677 N N . ALA A 1 88 ? 6.486 0.102 9.496 1.00 94.56 88 ALA A N 1
ATOM 678 C CA . ALA A 1 88 ? 6.639 1.472 9.048 1.00 94.56 88 ALA A CA 1
ATOM 679 C C . ALA A 1 88 ? 7.941 2.081 9.586 1.00 94.56 88 ALA A C 1
ATOM 681 O O . ALA A 1 88 ? 8.230 2.054 10.783 1.00 94.56 88 ALA A O 1
ATOM 682 N N . VAL A 1 89 ? 8.710 2.695 8.689 1.00 94.38 89 VAL A N 1
ATOM 683 C CA . VAL A 1 89 ? 9.863 3.525 9.048 1.00 94.38 89 VAL A CA 1
ATOM 684 C C . VAL A 1 89 ? 9.360 4.954 9.249 1.00 94.38 89 VAL A C 1
ATOM 686 O O . VAL A 1 89 ? 9.066 5.654 8.282 1.00 94.38 89 VAL A O 1
ATOM 689 N N . ASN A 1 90 ? 9.231 5.374 10.508 1.00 93.81 90 ASN A N 1
ATOM 690 C CA . ASN A 1 90 ? 8.524 6.600 10.903 1.00 93.81 90 ASN A CA 1
ATOM 691 C C . ASN A 1 90 ? 9.441 7.806 11.142 1.00 93.81 90 ASN A C 1
ATOM 693 O O . ASN A 1 90 ? 8.960 8.917 11.361 1.00 93.81 90 ASN A O 1
ATOM 697 N N . SER A 1 91 ? 10.761 7.616 11.126 1.00 93.19 91 SER A N 1
ATOM 698 C CA . SER A 1 91 ? 11.712 8.712 11.302 1.00 93.19 91 SER A CA 1
ATOM 699 C C . SER A 1 91 ? 12.944 8.553 10.425 1.00 93.19 91 SER A C 1
ATOM 701 O O . SER A 1 91 ? 13.337 7.444 10.054 1.00 93.19 91 SER A O 1
ATOM 703 N N . THR A 1 92 ? 13.603 9.678 10.143 1.00 92.75 92 THR A N 1
ATOM 704 C CA . THR A 1 92 ? 14.901 9.682 9.461 1.00 92.75 92 THR A CA 1
ATOM 705 C C . THR A 1 92 ? 15.921 8.840 10.224 1.00 92.75 92 THR A C 1
ATOM 707 O O . THR A 1 92 ? 16.633 8.062 9.605 1.00 92.75 92 THR A O 1
ATOM 710 N N . GLN A 1 93 ? 15.950 8.914 11.560 1.00 93.00 93 GLN A N 1
ATOM 711 C CA . GLN A 1 93 ? 16.860 8.105 12.377 1.00 93.00 93 GLN A CA 1
ATOM 712 C C . GLN A 1 93 ? 16.612 6.600 12.196 1.00 93.00 93 GLN A C 1
ATOM 714 O O . GLN A 1 93 ? 17.564 5.850 11.995 1.00 93.00 93 GLN A O 1
ATOM 719 N N . GLN A 1 94 ? 15.348 6.155 12.208 1.00 94.06 94 GLN A N 1
ATOM 720 C CA . GLN A 1 94 ? 15.013 4.754 11.936 1.00 94.06 94 GLN A CA 1
ATOM 721 C C . GLN A 1 94 ? 15.470 4.341 10.535 1.00 94.06 94 GLN A C 1
ATOM 723 O O . GLN A 1 94 ? 16.076 3.282 10.394 1.00 94.06 94 GLN A O 1
ATOM 728 N N . TRP A 1 95 ? 15.241 5.190 9.525 1.00 94.56 95 TRP A N 1
ATOM 729 C CA . TRP A 1 95 ? 15.691 4.949 8.153 1.00 94.56 95 TRP A CA 1
ATOM 730 C C . TRP A 1 95 ? 17.212 4.770 8.070 1.00 94.56 95 TRP A C 1
ATOM 732 O O . TRP A 1 95 ? 17.687 3.808 7.469 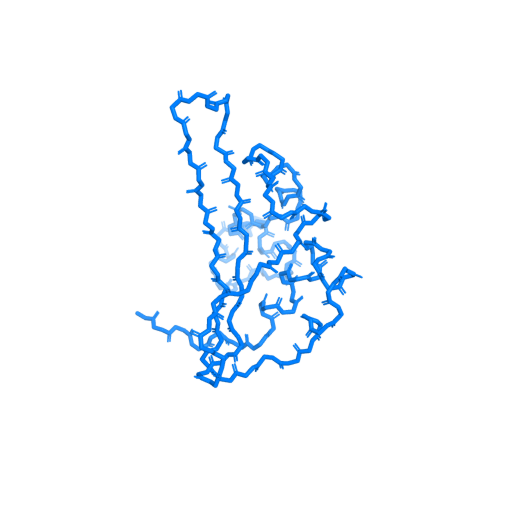1.00 94.56 95 TRP A O 1
ATOM 742 N N . CYS A 1 96 ? 17.976 5.648 8.725 1.00 94.75 96 CYS A N 1
ATOM 743 C CA . CYS A 1 96 ? 19.437 5.574 8.777 1.00 94.75 96 CYS A CA 1
ATOM 744 C C . CYS A 1 96 ? 19.917 4.235 9.351 1.00 94.75 96 CYS A C 1
ATOM 746 O O . CYS A 1 96 ? 20.783 3.588 8.761 1.00 94.75 96 CYS A O 1
ATOM 748 N N . THR A 1 97 ? 19.303 3.783 10.448 1.00 93.25 97 THR A N 1
ATOM 749 C CA . THR A 1 97 ? 19.632 2.503 11.086 1.00 93.25 97 THR A CA 1
ATOM 750 C C . THR A 1 97 ? 19.294 1.312 10.189 1.00 93.25 97 THR A C 1
ATOM 752 O O . THR A 1 97 ? 20.160 0.477 9.937 1.00 93.25 97 THR A O 1
ATOM 755 N N . VAL A 1 98 ? 18.065 1.223 9.664 1.00 94.19 98 VAL A N 1
ATOM 756 C CA . VAL A 1 98 ? 17.627 0.041 8.890 1.00 94.19 98 VAL A CA 1
ATOM 757 C C . VAL A 1 98 ? 18.286 -0.049 7.513 1.00 94.19 98 VAL A C 1
ATOM 759 O O . VAL A 1 98 ? 18.473 -1.146 6.993 1.00 94.19 98 VAL A O 1
ATOM 762 N N . CYS A 1 99 ? 18.664 1.087 6.921 1.00 93.38 99 CYS A N 1
ATOM 763 C CA . CYS A 1 99 ? 19.377 1.132 5.645 1.00 93.38 99 CYS A CA 1
ATOM 764 C C . CYS A 1 99 ? 20.904 1.157 5.800 1.00 93.38 99 CYS A C 1
ATOM 766 O O . CYS A 1 99 ? 21.600 1.254 4.789 1.00 93.38 99 CYS A O 1
ATOM 768 N N . ASN A 1 100 ? 21.426 1.088 7.031 1.00 94.00 100 ASN A N 1
ATOM 769 C CA . ASN A 1 100 ? 22.853 1.206 7.337 1.00 94.00 100 ASN A CA 1
ATOM 770 C C . ASN A 1 100 ? 23.508 2.424 6.649 1.00 94.00 100 ASN A C 1
ATOM 772 O O . ASN A 1 100 ? 24.587 2.339 6.058 1.00 94.00 100 ASN A O 1
ATOM 776 N N . GLN A 1 101 ? 22.812 3.564 6.673 1.00 92.69 101 GLN A N 1
ATOM 777 C CA . GLN A 1 101 ? 23.293 4.822 6.118 1.00 92.69 101 GLN A CA 1
ATOM 778 C C . GLN A 1 101 ? 23.637 5.766 7.260 1.00 92.69 101 GLN A C 1
ATOM 780 O O . GLN A 1 101 ? 22.762 6.159 8.022 1.00 92.69 101 GLN A O 1
ATOM 785 N N . MET A 1 102 ? 24.906 6.155 7.359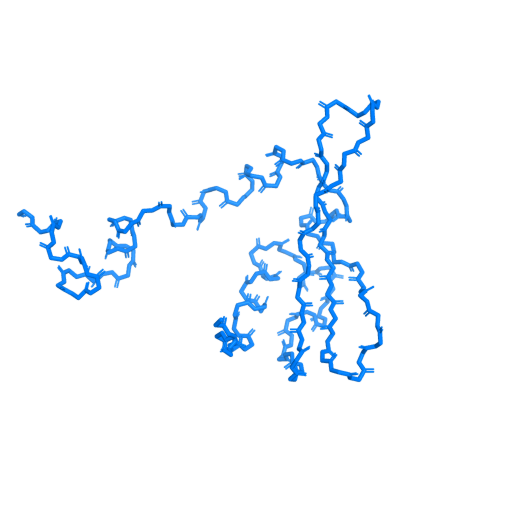 1.00 86.56 102 MET A N 1
ATOM 786 C CA . MET A 1 102 ? 25.382 6.954 8.486 1.00 86.56 102 MET A CA 1
ATOM 787 C C . MET A 1 102 ? 25.764 8.391 8.114 1.00 86.56 102 MET A C 1
ATOM 789 O O . MET A 1 102 ? 25.813 9.239 8.992 1.00 86.56 102 MET A O 1
ATOM 793 N N . SER A 1 103 ? 25.993 8.707 6.835 1.00 90.69 103 SER A N 1
ATOM 794 C CA . SER A 1 103 ? 26.528 10.019 6.430 1.00 90.69 103 SER A CA 1
ATOM 795 C C . SER A 1 103 ? 25.651 10.777 5.432 1.00 90.69 103 SER A C 1
ATOM 797 O O . SER A 1 103 ? 25.556 12.001 5.493 1.00 90.69 103 SER A O 1
ATOM 799 N N . LEU A 1 104 ? 24.978 10.082 4.517 1.00 90.94 104 LEU A N 1
ATOM 800 C CA . LEU A 1 104 ? 24.146 10.703 3.484 1.00 90.94 104 LEU A CA 1
ATOM 801 C C . LEU A 1 104 ? 22.699 10.900 3.949 1.00 90.94 104 LEU A C 1
ATOM 803 O O . LEU A 1 104 ? 22.264 10.343 4.952 1.00 90.94 104 LEU A O 1
ATOM 807 N N . ARG A 1 105 ? 2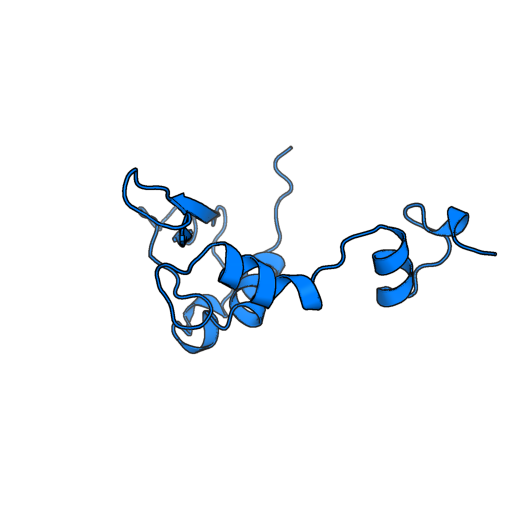1.927 11.673 3.172 1.00 86.94 105 ARG A N 1
ATOM 808 C CA . ARG A 1 105 ? 20.465 11.839 3.340 1.00 86.94 105 ARG A CA 1
ATOM 809 C C . ARG A 1 105 ? 20.043 12.346 4.730 1.00 86.94 105 ARG A C 1
ATOM 811 O O . ARG A 1 105 ? 18.948 12.050 5.188 1.00 86.94 105 ARG A O 1
ATOM 818 N N . GLY A 1 106 ? 20.902 13.136 5.375 1.00 90.12 106 GLY A N 1
ATOM 819 C CA . GLY A 1 106 ? 20.646 13.696 6.702 1.00 90.12 106 GLY A CA 1
ATOM 820 C C . GLY A 1 106 ? 21.001 12.764 7.861 1.00 90.12 106 GLY A C 1
ATOM 821 O O . GLY A 1 106 ? 20.742 13.130 8.997 1.00 90.12 106 GLY A O 1
ATOM 822 N N . CYS A 1 107 ? 21.610 11.598 7.615 1.00 93.62 107 CYS A N 1
ATOM 823 C CA . CYS A 1 107 ? 21.976 10.657 8.678 1.00 93.62 107 CYS A CA 1
ATOM 824 C C . CYS A 1 107 ? 23.161 11.103 9.542 1.00 93.62 107 CYS A C 1
ATOM 826 O O . CYS A 1 107 ? 23.259 10.690 10.695 1.00 93.62 107 CYS A O 1
ATOM 828 N N . SER A 1 108 ? 24.012 11.997 9.029 1.00 92.56 108 SER A N 1
ATOM 829 C CA . SER A 1 108 ? 25.188 12.500 9.749 1.00 92.56 108 SER A CA 1
ATOM 830 C C . SER A 1 108 ? 24.848 13.196 11.070 1.00 92.56 108 SER A C 1
ATOM 832 O O . SER A 1 108 ? 25.680 13.240 11.964 1.00 92.56 108 SER A O 1
ATOM 834 N N . VAL A 1 109 ? 23.627 13.726 11.223 1.00 92.50 109 VAL A N 1
ATOM 835 C CA . VAL A 1 109 ? 23.182 14.394 12.462 1.00 92.50 109 VAL A CA 1
ATOM 836 C C . VAL A 1 109 ? 22.901 13.415 13.609 1.00 92.50 109 VAL A C 1
ATOM 838 O O . VAL A 1 109 ? 22.715 13.848 14.742 1.00 92.50 109 VAL A O 1
ATOM 841 N N . PHE A 1 110 ? 22.848 12.111 13.319 1.00 87.38 110 PHE A N 1
ATOM 842 C CA . PHE A 1 110 ? 22.595 11.048 14.296 1.00 87.38 110 PHE A CA 1
ATOM 843 C C . PHE A 1 110 ? 23.842 10.209 14.611 1.00 87.38 110 PHE A C 1
ATOM 845 O O . PHE A 1 110 ? 23.748 9.282 15.413 1.00 87.38 110 PHE A O 1
ATOM 852 N N . GLN A 1 111 ? 24.992 10.514 13.999 1.00 70.31 111 GLN A N 1
ATOM 853 C CA . GLN A 1 111 ? 26.275 9.932 14.390 1.00 70.31 111 GLN A CA 1
ATOM 854 C C . GLN A 1 111 ? 26.756 10.637 15.664 1.00 70.31 111 GLN A C 1
ATOM 856 O O . GLN A 1 111 ? 27.177 11.792 15.606 1.00 70.31 111 GLN A O 1
ATOM 861 N N . GLN A 1 112 ? 26.646 9.958 16.805 1.00 60.38 112 GLN A N 1
ATOM 862 C CA . GLN A 1 112 ? 27.355 10.311 18.038 1.00 60.38 112 GLN A CA 1
ATOM 863 C C . GLN A 1 112 ? 28.534 9.363 18.214 1.00 60.38 112 GLN A C 1
ATOM 865 O O . GLN A 1 112 ? 28.330 8.148 17.983 1.00 60.38 112 GLN A O 1
#

pLDDT: mean 91.01, std 11.28, range [32.47, 98.0]

InterPro domains:
  IPR029033 Histidine phosphatase superfamily [G3DSA:3.40.50.1240] (6-105)
  IPR029033 Histidine phosphatase superfamily [SSF53254] (22-103)

Organism: NCBI:txid34458

Radius of gyration: 17.0 Å; chains: 1; bounding box: 51×30×39 Å

Foldseek 3Di:
DPPQDFQVVQLVVCVLQVLCVVVVCSNDRAAPPKDKDWDWADDPPDPAIKTAIWIARPPVGPDTDTTQGNNHRIGGPVVVCVSCVVVDPDDPCSVCVVVVPCVPPPNVVVDD